Protein AF-A0A7W9NIM4-F1 (afdb_monomer_lite)

Foldseek 3Di:
DDPVVVVVVVVVVVVVVVVVVVVVVVVVVVVVVVVVVVVVVVVVCVVVVNDQDDPVNDDDPVVVVVVVVVCVVVVHDDDPDDDSVVVNDPPVPDDPDPPDDPDPPPPPPDPDPDPPPPDPVVVVVVD

Organism: NCBI:txid103725

Structure (mmCIF, N/CA/C/O backbone):
data_AF-A0A7W9NIM4-F1
#
_entry.id   AF-A0A7W9NIM4-F1
#
loop_
_atom_site.group_PDB
_atom_site.id
_atom_site.type_symbol
_atom_site.label_atom_id
_atom_site.label_alt_id
_atom_site.label_comp_id
_atom_site.label_asym_id
_atom_site.label_entity_id
_atom_site.label_seq_id
_atom_site.pdbx_PDB_ins_code
_atom_site.Cartn_x
_atom_site.Cartn_y
_atom_site.Cartn_z
_atom_site.occupancy
_atom_site.B_iso_or_equiv
_atom_site.auth_seq_id
_atom_site.auth_comp_id
_atom_site.auth_asym_id
_atom_site.auth_atom_id
_atom_site.pdbx_PDB_model_num
ATOM 1 N N . MET A 1 1 ? 21.540 1.272 -43.089 1.00 60.62 1 MET A N 1
ATOM 2 C CA . MET A 1 1 ? 21.826 1.556 -41.669 1.00 60.62 1 MET A CA 1
ATOM 3 C C . MET A 1 1 ? 23.211 1.018 -41.376 1.00 60.62 1 MET A C 1
ATOM 5 O O . MET A 1 1 ? 23.448 -0.148 -41.675 1.00 60.62 1 MET A O 1
ATOM 9 N N . SER A 1 2 ? 24.136 1.857 -40.914 1.00 88.06 2 SER A N 1
ATOM 10 C CA . SER A 1 2 ? 25.477 1.394 -40.549 1.00 88.06 2 SER A CA 1
ATOM 11 C C . SER A 1 2 ? 25.433 0.685 -39.193 1.00 88.06 2 SER A C 1
ATOM 13 O O . SER A 1 2 ? 24.605 1.014 -38.344 1.00 88.06 2 SER A O 1
ATOM 15 N N . ILE A 1 3 ? 26.348 -0.259 -38.958 1.00 86.19 3 ILE A N 1
ATOM 16 C CA . ILE A 1 3 ? 26.535 -0.902 -37.644 1.00 86.19 3 ILE A CA 1
ATOM 17 C C . ILE A 1 3 ? 26.775 0.159 -36.552 1.00 86.19 3 ILE A C 1
ATOM 19 O O . ILE A 1 3 ? 26.308 0.005 -35.426 1.00 86.19 3 ILE A O 1
ATOM 23 N N . GLY A 1 4 ? 27.442 1.268 -36.894 1.00 90.12 4 GLY A N 1
ATOM 24 C CA . GLY A 1 4 ? 27.657 2.389 -35.975 1.00 90.12 4 GLY A CA 1
ATOM 25 C C . GLY A 1 4 ? 26.359 3.074 -35.530 1.00 90.12 4 GLY A C 1
ATOM 26 O O . GLY A 1 4 ? 26.210 3.380 -34.347 1.00 90.12 4 GLY A O 1
ATOM 27 N N . ASP A 1 5 ? 25.397 3.242 -36.442 1.00 88.81 5 ASP A N 1
ATOM 28 C CA . ASP A 1 5 ? 24.104 3.873 -36.144 1.00 88.81 5 ASP A CA 1
ATOM 29 C C . ASP A 1 5 ? 23.269 2.985 -35.216 1.00 88.81 5 ASP A C 1
ATOM 31 O O . ASP A 1 5 ? 22.720 3.459 -34.222 1.00 88.81 5 ASP A O 1
ATOM 35 N N . ALA A 1 6 ? 23.242 1.677 -35.494 1.00 90.00 6 ALA A N 1
ATOM 36 C CA . ALA A 1 6 ? 22.549 0.693 -34.664 1.00 90.00 6 ALA A CA 1
ATOM 37 C C . ALA A 1 6 ? 23.123 0.631 -33.237 1.00 90.00 6 ALA A C 1
ATOM 39 O O . ALA A 1 6 ? 22.369 0.608 -32.266 1.00 90.00 6 ALA A O 1
ATOM 40 N N . MET A 1 7 ? 24.453 0.667 -33.089 1.00 93.88 7 MET A N 1
ATOM 41 C CA . MET A 1 7 ? 25.099 0.667 -31.770 1.00 93.88 7 MET A CA 1
ATOM 42 C C . MET A 1 7 ? 24.854 1.969 -30.996 1.00 93.88 7 MET A C 1
ATOM 44 O O . MET A 1 7 ? 24.719 1.936 -29.773 1.00 93.88 7 MET A O 1
ATOM 48 N N . SER A 1 8 ? 24.779 3.111 -31.687 1.00 94.31 8 SER A N 1
ATOM 49 C CA . SER A 1 8 ? 24.438 4.401 -31.075 1.00 94.31 8 SER A CA 1
ATOM 50 C C . SER A 1 8 ? 22.997 4.415 -30.562 1.00 94.31 8 SER A C 1
ATOM 52 O O . SER A 1 8 ? 22.746 4.765 -29.407 1.00 94.31 8 SER A O 1
ATOM 54 N N . GLN A 1 9 ? 22.058 3.947 -31.389 1.00 93.31 9 GLN A N 1
ATOM 55 C CA . GLN A 1 9 ? 20.655 3.851 -31.010 1.00 93.31 9 GLN A CA 1
ATOM 56 C C . GLN A 1 9 ? 20.453 2.896 -29.830 1.00 93.31 9 GLN A C 1
ATOM 58 O O . GLN A 1 9 ? 19.791 3.260 -28.861 1.00 93.31 9 GLN A O 1
ATOM 63 N N . PHE A 1 10 ? 21.099 1.728 -29.852 1.00 95.19 10 PHE A N 1
ATOM 64 C CA . PHE A 1 10 ? 21.042 0.782 -28.740 1.00 95.19 10 PHE A CA 1
ATOM 65 C C . PHE A 1 10 ? 21.532 1.402 -27.424 1.00 95.19 10 PHE A C 1
ATOM 67 O O . PHE A 1 10 ? 20.867 1.281 -26.398 1.00 95.19 10 PHE A O 1
ATOM 74 N N . ARG A 1 11 ? 22.668 2.114 -27.441 1.00 96.31 11 ARG A N 1
ATOM 75 C CA . ARG A 1 11 ? 23.177 2.808 -26.244 1.00 96.31 11 ARG A CA 1
ATOM 76 C C . ARG A 1 11 ? 22.187 3.851 -25.735 1.00 96.31 11 ARG A C 1
ATOM 78 O O . ARG A 1 11 ? 21.900 3.876 -24.545 1.00 96.31 11 ARG A O 1
ATOM 85 N N . SER A 1 12 ? 21.613 4.644 -26.638 1.00 95.94 12 SER A N 1
ATOM 86 C CA . SER A 1 12 ? 20.601 5.641 -26.281 1.00 95.94 12 SER A CA 1
ATOM 87 C C . SER A 1 12 ? 19.358 5.009 -25.644 1.00 95.94 12 SER A C 1
ATOM 89 O O . SER A 1 12 ? 18.842 5.527 -24.652 1.00 95.94 12 SER A O 1
ATOM 91 N N . GLU A 1 13 ? 18.895 3.872 -26.165 1.00 96.75 13 GLU A N 1
ATOM 92 C CA . GLU A 1 13 ? 17.755 3.136 -25.614 1.00 96.75 13 GLU A CA 1
ATOM 93 C C . GLU A 1 13 ? 18.062 2.551 -24.229 1.00 96.75 13 GLU A C 1
ATOM 95 O O . GLU A 1 13 ? 17.231 2.659 -23.320 1.00 96.75 13 GLU A O 1
ATOM 100 N N . VAL A 1 14 ? 19.263 1.997 -24.034 1.00 98.06 14 VAL A N 1
ATOM 101 C CA . VAL A 1 14 ? 19.725 1.502 -22.729 1.00 98.06 14 VAL A CA 1
ATOM 102 C C . VAL A 1 14 ? 19.808 2.642 -21.715 1.00 98.06 14 VAL A C 1
ATOM 104 O O . VAL A 1 14 ? 19.249 2.521 -20.625 1.00 98.06 14 VAL A O 1
ATOM 107 N N . ASP A 1 15 ? 20.418 3.772 -22.072 1.00 97.62 15 ASP A N 1
ATOM 108 C CA . ASP A 1 15 ? 20.528 4.937 -21.189 1.00 97.62 15 ASP A CA 1
ATOM 109 C C . ASP A 1 15 ? 19.143 5.480 -20.808 1.00 97.62 15 ASP A C 1
ATOM 111 O O . ASP A 1 15 ? 18.868 5.770 -19.638 1.00 97.62 15 ASP A O 1
ATOM 115 N N . ALA A 1 16 ? 18.220 5.547 -21.772 1.00 96.75 16 ALA A N 1
ATOM 116 C CA . ALA A 1 16 ? 16.841 5.955 -21.527 1.00 96.75 16 ALA A CA 1
ATOM 117 C C . ALA A 1 16 ? 16.099 4.975 -20.599 1.00 96.75 16 ALA A C 1
ATOM 119 O O . ALA A 1 16 ? 15.344 5.405 -19.715 1.00 96.75 16 ALA A O 1
ATOM 120 N N . ALA A 1 17 ? 16.314 3.667 -20.767 1.00 97.06 17 ALA A N 1
ATOM 121 C CA . ALA A 1 17 ? 15.742 2.636 -19.909 1.00 97.06 17 ALA A CA 1
ATOM 122 C C . ALA A 1 17 ? 16.290 2.727 -18.477 1.00 97.06 17 ALA A C 1
ATOM 124 O O . ALA A 1 17 ? 15.507 2.728 -17.522 1.00 97.06 17 ALA A O 1
ATOM 125 N N . VAL A 1 18 ? 17.605 2.899 -18.314 1.00 98.00 18 VAL A N 1
ATOM 126 C CA . VAL A 1 18 ? 18.257 3.086 -17.009 1.00 98.00 18 VAL A CA 1
ATOM 127 C C . VAL A 1 18 ? 17.748 4.355 -16.326 1.00 98.00 18 VAL A C 1
ATOM 129 O O . VAL A 1 18 ? 17.370 4.315 -15.154 1.00 98.00 18 VAL A O 1
ATOM 132 N N . ALA A 1 19 ? 17.637 5.472 -17.050 1.00 97.25 19 ALA A N 1
ATOM 133 C CA 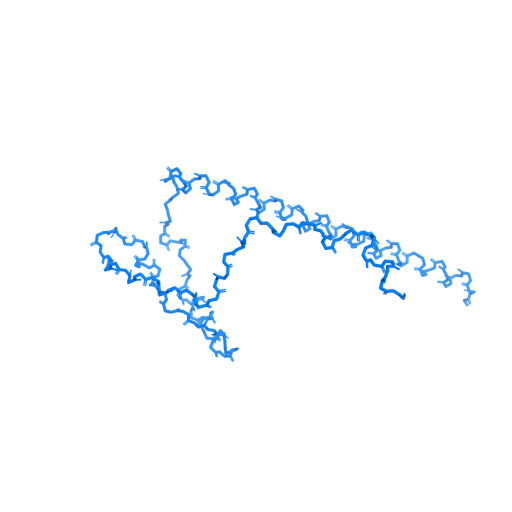. ALA A 1 19 ? 17.103 6.720 -16.509 1.00 97.25 19 ALA A CA 1
ATOM 134 C C . ALA A 1 19 ? 15.635 6.589 -16.065 1.00 97.25 19 ALA A C 1
ATOM 136 O O . ALA A 1 19 ? 15.218 7.184 -15.066 1.00 97.25 19 ALA A O 1
ATOM 137 N N . ARG A 1 20 ? 14.824 5.804 -16.784 1.00 96.06 20 ARG A N 1
ATOM 138 C CA . ARG A 1 20 ? 13.440 5.496 -16.388 1.00 96.06 20 ARG A CA 1
ATOM 139 C C . ARG A 1 20 ? 13.398 4.614 -15.141 1.00 96.06 20 ARG A C 1
ATOM 141 O O . ARG A 1 20 ? 12.659 4.928 -14.212 1.00 96.06 20 ARG A O 1
ATOM 148 N N . GLY A 1 21 ? 14.210 3.558 -15.102 1.00 97.12 21 GLY A N 1
ATOM 149 C CA . GLY A 1 21 ? 14.308 2.654 -13.956 1.00 97.12 21 GLY A CA 1
ATOM 150 C C . GLY A 1 21 ? 14.772 3.375 -12.692 1.00 97.12 21 GLY A C 1
ATOM 151 O O . GLY A 1 21 ? 14.162 3.224 -11.637 1.00 97.12 21 GLY A O 1
ATOM 152 N N . SER A 1 22 ? 15.786 4.233 -12.811 1.00 96.69 22 SER A N 1
ATOM 153 C CA . SER A 1 22 ? 16.298 5.050 -11.705 1.00 96.69 22 SER A CA 1
ATOM 154 C C . SER A 1 22 ? 15.224 5.980 -11.132 1.00 96.69 22 SER A C 1
ATOM 156 O O . SER A 1 22 ? 15.033 6.028 -9.915 1.00 96.69 22 SER A O 1
ATOM 158 N N . ARG A 1 23 ? 14.444 6.649 -11.995 1.00 96.69 23 ARG A N 1
ATOM 159 C CA . ARG A 1 23 ? 13.306 7.477 -11.562 1.00 96.69 23 ARG A CA 1
ATOM 160 C C . ARG A 1 23 ? 12.238 6.660 -10.841 1.00 96.69 23 ARG A C 1
ATOM 162 O O . ARG A 1 23 ? 11.868 7.012 -9.724 1.00 96.69 23 ARG A O 1
ATOM 169 N N . ALA A 1 24 ? 11.806 5.542 -11.424 1.00 97.38 24 ALA A N 1
ATOM 170 C CA . ALA A 1 24 ? 10.811 4.667 -10.806 1.00 97.38 24 ALA A CA 1
ATOM 171 C C . ALA A 1 24 ? 11.280 4.135 -9.438 1.00 97.38 24 ALA A C 1
ATOM 173 O O . ALA A 1 24 ? 10.516 4.126 -8.471 1.00 97.38 24 ALA A O 1
ATOM 174 N N . ALA A 1 25 ? 12.556 3.754 -9.326 1.00 96.31 25 ALA A N 1
ATOM 175 C CA . ALA A 1 25 ? 13.154 3.333 -8.064 1.00 96.31 25 ALA A CA 1
ATOM 176 C C . ALA A 1 25 ? 13.201 4.478 -7.039 1.00 96.31 25 ALA A C 1
ATOM 178 O O . ALA A 1 25 ? 12.899 4.266 -5.863 1.00 96.31 25 ALA A O 1
ATOM 179 N N . GLY A 1 26 ? 13.543 5.694 -7.473 1.00 97.31 26 GLY A N 1
ATOM 180 C CA . GLY A 1 26 ? 13.512 6.897 -6.641 1.00 97.31 26 GLY A CA 1
ATOM 181 C C . GLY A 1 26 ? 12.118 7.173 -6.073 1.00 97.31 26 GLY A C 1
ATOM 182 O O . GLY A 1 26 ? 11.963 7.330 -4.862 1.00 97.31 26 GLY A O 1
ATOM 183 N N . GLU A 1 27 ? 11.087 7.139 -6.917 1.00 97.50 27 GLU A N 1
ATOM 184 C CA . GLU A 1 27 ? 9.694 7.317 -6.498 1.00 97.50 27 GLU A CA 1
ATOM 185 C C . GLU A 1 27 ? 9.219 6.222 -5.539 1.00 97.50 27 GLU A C 1
ATOM 187 O O . GLU A 1 27 ? 8.546 6.513 -4.548 1.00 97.50 27 GLU A O 1
ATOM 192 N N . ALA A 1 28 ? 9.568 4.962 -5.806 1.00 96.25 28 ALA A N 1
ATOM 193 C CA . ALA A 1 28 ? 9.218 3.846 -4.933 1.00 96.25 28 ALA A CA 1
ATOM 194 C C . ALA A 1 28 ? 9.870 3.989 -3.549 1.00 96.25 28 ALA A C 1
ATOM 196 O O . ALA A 1 28 ? 9.216 3.762 -2.525 1.00 96.25 28 ALA A O 1
ATOM 197 N N . ARG A 1 29 ? 11.137 4.427 -3.495 1.00 96.31 29 ARG A N 1
ATOM 198 C CA . ARG A 1 29 ? 11.840 4.730 -2.238 1.00 96.31 29 ARG A CA 1
ATOM 199 C C . ARG A 1 29 ? 11.183 5.886 -1.491 1.00 96.31 29 ARG A C 1
ATOM 201 O O . ARG A 1 29 ? 10.981 5.766 -0.285 1.00 96.31 29 ARG A O 1
ATOM 208 N N . ALA A 1 30 ? 10.817 6.960 -2.190 1.00 96.94 30 ALA A N 1
ATOM 209 C CA . ALA A 1 30 ? 10.138 8.109 -1.594 1.00 96.94 30 ALA A CA 1
ATOM 210 C C . ALA A 1 30 ? 8.780 7.714 -0.994 1.00 96.94 30 ALA A C 1
ATOM 212 O O . ALA A 1 30 ? 8.516 8.000 0.174 1.00 96.94 30 ALA A O 1
ATOM 213 N N . ARG A 1 31 ? 7.963 6.961 -1.744 1.00 96.75 31 ARG A N 1
ATOM 214 C CA . ARG A 1 31 ? 6.688 6.407 -1.258 1.00 96.75 31 ARG A CA 1
ATOM 215 C C . ARG A 1 31 ? 6.888 5.520 -0.030 1.00 96.75 31 ARG A C 1
ATOM 217 O O . ARG A 1 31 ? 6.241 5.725 0.990 1.00 96.75 31 ARG A O 1
ATOM 224 N N . SER A 1 32 ? 7.851 4.601 -0.088 1.00 96.38 32 SER A N 1
ATOM 225 C CA . SER A 1 32 ? 8.174 3.712 1.035 1.00 96.38 32 SER A CA 1
ATOM 226 C C . SER A 1 32 ? 8.640 4.482 2.275 1.00 96.38 32 SER A C 1
ATOM 228 O O . SER A 1 32 ? 8.296 4.130 3.403 1.00 96.38 32 SER A O 1
ATOM 230 N N . ALA A 1 33 ? 9.433 5.542 2.098 1.00 96.88 33 ALA A N 1
ATOM 231 C CA . ALA A 1 33 ? 9.863 6.406 3.191 1.00 96.88 33 ALA A CA 1
ATOM 232 C C . ALA A 1 33 ? 8.677 7.147 3.828 1.00 96.88 33 ALA A C 1
ATOM 234 O O . ALA A 1 33 ? 8.564 7.138 5.054 1.00 96.88 33 ALA A O 1
ATOM 235 N N . ALA A 1 34 ? 7.769 7.697 3.016 1.00 97.12 34 ALA A N 1
ATOM 236 C CA . ALA A 1 34 ? 6.561 8.367 3.491 1.00 97.12 34 ALA A CA 1
ATOM 237 C C . ALA A 1 34 ? 5.663 7.420 4.302 1.00 97.12 34 ALA A C 1
ATOM 239 O O . ALA A 1 34 ? 5.308 7.734 5.438 1.00 97.12 34 ALA A O 1
ATOM 240 N N . THR A 1 35 ? 5.383 6.218 3.786 1.00 96.88 35 THR A N 1
ATOM 241 C CA . THR A 1 35 ? 4.582 5.213 4.502 1.00 96.88 35 THR A CA 1
ATOM 242 C C . THR A 1 35 ? 5.230 4.807 5.826 1.00 96.88 35 THR A C 1
ATOM 244 O O . THR A 1 35 ? 4.538 4.682 6.837 1.00 96.88 35 THR A O 1
ATOM 247 N N . ARG A 1 36 ? 6.562 4.647 5.872 1.00 97.38 36 ARG A N 1
ATOM 248 C CA . ARG A 1 36 ? 7.275 4.358 7.130 1.00 97.38 36 ARG A CA 1
ATOM 249 C C . ARG A 1 36 ? 7.155 5.499 8.139 1.00 97.38 36 ARG A C 1
ATOM 251 O O . ARG A 1 36 ? 6.985 5.218 9.322 1.00 97.38 36 ARG A O 1
ATOM 258 N N . GLY A 1 37 ? 7.226 6.752 7.688 1.00 97.50 37 GLY A N 1
ATOM 259 C CA . GLY A 1 37 ? 6.993 7.929 8.530 1.00 97.50 37 GLY A CA 1
ATOM 260 C C . GLY A 1 37 ? 5.591 7.918 9.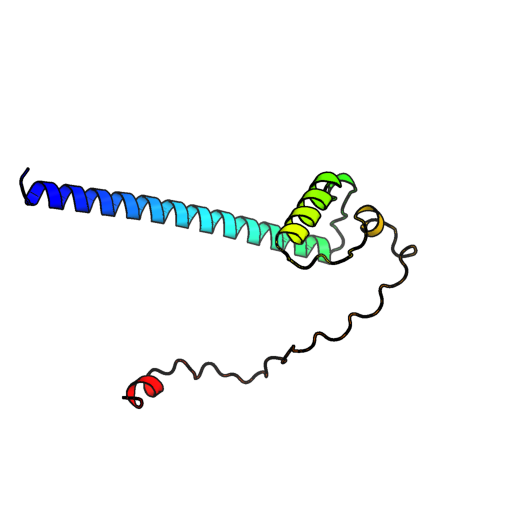139 1.00 97.50 37 GLY A C 1
ATOM 261 O O . GLY A 1 37 ? 5.453 7.853 10.358 1.00 97.50 37 GLY A O 1
ATOM 262 N N . GLN A 1 38 ? 4.566 7.830 8.289 1.00 96.00 38 GLN A N 1
ATOM 263 C CA . GLN A 1 38 ? 3.156 7.766 8.698 1.00 96.00 38 GLN A CA 1
ATOM 264 C C . GLN A 1 38 ? 2.878 6.602 9.657 1.00 96.00 38 GLN A C 1
ATOM 266 O O . GLN A 1 38 ? 2.180 6.757 10.655 1.00 96.00 38 GLN A O 1
ATOM 271 N N . THR A 1 39 ? 3.473 5.434 9.400 1.00 96.69 39 THR A N 1
ATOM 272 C CA . THR A 1 39 ? 3.324 4.260 10.270 1.00 96.69 39 THR A CA 1
ATOM 273 C C . THR A 1 39 ? 3.930 4.510 11.651 1.00 96.69 39 THR A C 1
ATOM 275 O O . THR A 1 39 ? 3.315 4.173 12.659 1.00 96.69 39 THR A O 1
ATOM 278 N N . ARG A 1 40 ? 5.121 5.120 11.735 1.00 97.56 40 ARG A N 1
ATOM 279 C CA . ARG A 1 40 ? 5.755 5.460 13.024 1.00 97.56 40 ARG A CA 1
ATOM 280 C C . ARG A 1 40 ? 4.931 6.470 13.818 1.00 97.56 40 ARG A C 1
ATOM 282 O O . ARG A 1 40 ? 4.799 6.328 15.035 1.00 97.56 40 ARG A O 1
ATOM 289 N N . GLU A 1 41 ? 4.366 7.462 13.139 1.00 96.69 41 GLU A N 1
ATOM 290 C CA . GLU A 1 41 ? 3.469 8.441 13.755 1.00 96.69 41 GLU A CA 1
ATOM 291 C C . GLU A 1 41 ? 2.206 7.767 14.295 1.00 96.69 41 GLU A C 1
ATOM 293 O O . GLU A 1 41 ? 1.869 7.943 15.466 1.00 96.69 41 GLU A O 1
ATOM 298 N N . LEU A 1 42 ? 1.557 6.925 13.486 1.00 94.75 42 LEU A N 1
ATOM 299 C CA . LEU A 1 42 ? 0.372 6.172 13.892 1.00 94.75 42 LEU A CA 1
ATOM 300 C C . LEU A 1 42 ? 0.660 5.272 15.099 1.00 94.75 42 LEU A C 1
ATOM 302 O O . LEU A 1 42 ? -0.087 5.286 16.074 1.00 94.75 42 LEU A O 1
ATOM 306 N N . VAL A 1 43 ? 1.773 4.534 15.083 1.00 96.31 43 VAL A N 1
ATOM 307 C CA . VAL A 1 43 ? 2.186 3.683 16.210 1.00 96.31 43 VAL A CA 1
ATOM 308 C C . VAL A 1 43 ? 2.379 4.510 17.481 1.00 96.31 43 VAL A C 1
ATOM 310 O O . VAL A 1 43 ? 1.955 4.084 18.556 1.00 96.31 43 VAL A O 1
ATOM 313 N N . THR A 1 44 ? 2.979 5.696 17.374 1.00 96.81 44 THR A N 1
ATOM 314 C CA . THR A 1 44 ? 3.138 6.613 18.511 1.00 96.81 44 THR A CA 1
ATOM 315 C C . THR A 1 44 ? 1.779 7.056 19.061 1.00 96.81 44 THR A C 1
ATOM 317 O O . THR A 1 44 ? 1.554 6.949 20.268 1.00 96.81 44 THR A O 1
ATOM 320 N N . LYS A 1 45 ? 0.837 7.459 18.196 1.00 94.81 45 LYS A N 1
ATOM 321 C CA . LYS A 1 45 ? -0.526 7.857 18.599 1.00 94.81 45 LYS A CA 1
ATOM 322 C C . LYS A 1 45 ? -1.303 6.717 19.258 1.00 94.81 45 LYS A C 1
ATOM 324 O O . LYS A 1 45 ? -1.944 6.926 20.287 1.00 94.81 45 LYS A O 1
ATOM 329 N N . VAL A 1 4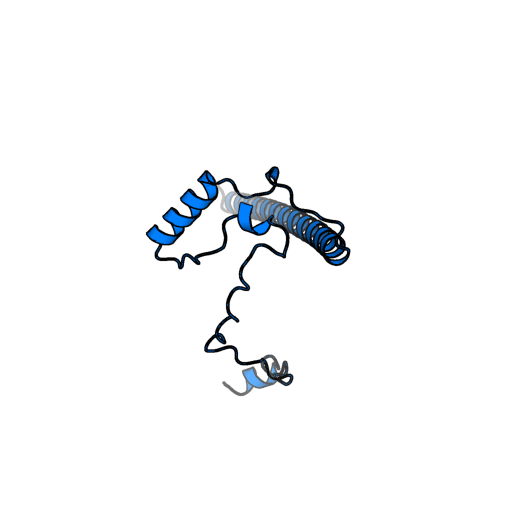6 ? -1.214 5.504 18.710 1.00 94.12 46 VAL A N 1
ATOM 330 C CA . VAL A 1 46 ? -1.868 4.307 19.265 1.00 94.12 46 VAL A CA 1
ATOM 331 C C . VAL A 1 46 ? -1.290 3.960 20.637 1.00 94.12 46 VAL A C 1
ATOM 333 O O . VAL A 1 46 ? -2.046 3.730 21.580 1.00 94.12 46 VAL A O 1
ATOM 336 N N . ARG A 1 47 ? 0.041 3.988 20.796 1.00 93.56 47 ARG A N 1
ATOM 337 C CA . ARG A 1 47 ? 0.698 3.762 22.099 1.00 93.56 47 ARG A CA 1
ATOM 338 C C . ARG A 1 47 ? 0.281 4.797 23.141 1.00 93.56 47 ARG A C 1
ATOM 340 O O . ARG A 1 47 ? 0.051 4.438 24.292 1.00 93.56 47 ARG A O 1
ATOM 347 N N . ALA A 1 48 ? 0.127 6.052 22.729 1.00 95.06 48 ALA A N 1
ATOM 348 C CA . ALA A 1 48 ? -0.373 7.134 23.570 1.00 95.06 48 ALA A CA 1
ATOM 349 C C . ALA A 1 48 ? -1.903 7.105 23.786 1.00 95.06 48 ALA A C 1
ATOM 351 O O . ALA A 1 48 ? -2.427 7.976 24.475 1.00 95.06 48 ALA A O 1
ATOM 352 N N . ARG A 1 49 ? -2.629 6.128 23.212 1.00 90.62 49 ARG A N 1
ATOM 353 C CA . ARG A 1 49 ? -4.105 6.028 23.224 1.00 90.62 49 ARG A CA 1
ATOM 354 C C . ARG A 1 49 ? -4.819 7.280 22.690 1.00 90.62 49 ARG A C 1
ATOM 356 O O . ARG A 1 49 ? -5.935 7.591 23.107 1.00 90.62 49 ARG A O 1
ATOM 363 N N . GLN A 1 50 ? -4.165 8.000 21.782 1.00 92.19 50 GLN A N 1
ATOM 364 C CA . GLN A 1 50 ? -4.684 9.221 21.162 1.00 92.19 50 GLN A CA 1
ATOM 365 C C . GLN A 1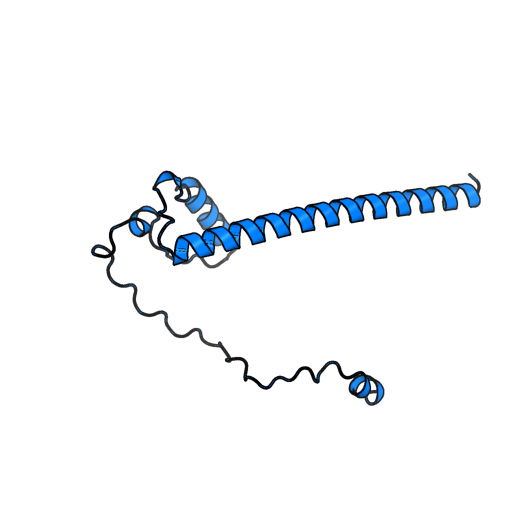 50 ? -5.506 8.924 19.907 1.00 92.19 50 GLN A C 1
ATOM 367 O O . GLN A 1 50 ? -6.426 9.671 19.592 1.00 92.19 50 GLN A O 1
ATOM 372 N N . GLU A 1 51 ? -5.205 7.824 19.219 1.00 90.94 51 GLU A N 1
ATOM 373 C CA . GLU A 1 51 ? -5.971 7.384 18.056 1.00 90.94 51 GLU A CA 1
ATOM 374 C C . GLU A 1 51 ? -7.203 6.587 18.504 1.00 90.94 51 GLU A C 1
ATOM 376 O O . GLU A 1 51 ? -7.084 5.634 19.281 1.00 90.94 51 GLU A O 1
ATOM 381 N N . ARG A 1 52 ? -8.389 6.972 18.019 1.00 89.06 52 ARG A N 1
ATOM 382 C CA . ARG A 1 52 ? -9.659 6.280 18.287 1.00 89.06 52 ARG A CA 1
ATOM 383 C C . ARG A 1 52 ? -10.368 5.994 16.964 1.00 89.06 52 ARG A C 1
ATOM 385 O O . ARG A 1 52 ? -10.966 6.926 16.420 1.00 89.06 52 ARG A O 1
ATOM 392 N N . PRO A 1 53 ? -10.326 4.741 16.479 1.00 90.44 53 PRO A N 1
ATOM 393 C CA . PRO A 1 53 ? -11.015 4.350 15.257 1.00 90.44 53 PRO A CA 1
ATOM 394 C C . PRO A 1 53 ? -12.500 4.705 15.322 1.00 90.44 53 PRO A C 1
ATOM 396 O O . PRO A 1 53 ? -13.155 4.485 16.344 1.00 90.44 53 PRO A O 1
ATOM 399 N N . GLN A 1 54 ? -13.020 5.256 14.235 1.00 91.19 54 GLN A N 1
ATOM 400 C CA . GLN A 1 54 ? -14.426 5.596 14.067 1.00 91.19 54 GLN A CA 1
ATOM 401 C C . GLN A 1 54 ? -15.134 4.560 13.185 1.00 91.19 54 GLN A C 1
ATOM 403 O O . GLN A 1 54 ? -14.487 3.856 12.408 1.00 91.19 54 GLN A O 1
ATOM 408 N N . PRO A 1 55 ? -16.476 4.479 13.228 1.00 89.62 55 PRO A N 1
ATOM 409 C CA . PRO A 1 55 ? -17.237 3.607 12.332 1.00 89.62 55 PRO A CA 1
ATOM 410 C C . PRO A 1 55 ? -16.945 3.835 10.841 1.00 89.62 55 PRO A C 1
ATOM 412 O O . PRO A 1 55 ? -17.017 2.893 10.058 1.00 89.62 55 PRO A O 1
ATOM 415 N N . SER A 1 56 ? -16.584 5.063 10.452 1.00 91.12 56 SER A N 1
ATOM 416 C CA . SER A 1 56 ? -16.181 5.411 9.083 1.00 91.12 56 SER A CA 1
ATOM 417 C C . SER A 1 56 ? -14.859 4.780 8.648 1.00 91.12 56 SER A C 1
ATOM 419 O O . SER A 1 56 ? -14.643 4.605 7.453 1.00 91.12 56 SER A O 1
ATOM 421 N N . ASP A 1 57 ? -13.990 4.439 9.600 1.00 90.50 57 ASP A N 1
ATOM 422 C CA . ASP A 1 57 ? -12.663 3.872 9.336 1.00 90.50 57 ASP A CA 1
ATOM 423 C C . ASP A 1 57 ? -12.730 2.353 9.130 1.00 90.50 57 ASP A C 1
ATOM 425 O O . ASP A 1 57 ? -11.754 1.718 8.720 1.00 90.50 57 ASP A O 1
ATOM 429 N N . LEU A 1 58 ? -13.885 1.747 9.422 1.00 91.62 58 LEU A N 1
ATOM 430 C CA . LEU A 1 58 ? -14.098 0.325 9.229 1.00 91.62 58 LEU A CA 1
ATOM 431 C C . LEU A 1 58 ? -14.088 -0.027 7.744 1.00 91.62 58 LEU A C 1
ATOM 433 O O . LEU A 1 58 ? -14.684 0.639 6.898 1.00 91.62 58 LEU A O 1
ATOM 437 N N . THR A 1 59 ? -13.464 -1.161 7.433 1.00 91.06 59 THR A N 1
ATOM 438 C CA . THR A 1 59 ? -13.555 -1.750 6.099 1.00 91.06 59 THR A CA 1
ATOM 439 C C . THR A 1 59 ? -15.018 -1.999 5.745 1.00 91.06 59 THR A C 1
ATOM 441 O O . THR A 1 59 ? -15.748 -2.645 6.502 1.00 91.06 59 THR A O 1
ATOM 444 N N . SER A 1 60 ? -15.442 -1.516 4.575 1.00 91.31 60 SER A N 1
ATOM 445 C CA . SER A 1 60 ? -16.837 -1.637 4.160 1.00 91.31 60 SER A CA 1
ATOM 446 C C . SER A 1 60 ? -17.280 -3.110 4.083 1.00 91.31 60 SER A C 1
ATOM 448 O O . SER A 1 60 ? -16.492 -3.982 3.691 1.00 91.31 60 SER A O 1
ATOM 450 N N . PRO A 1 61 ? -18.554 -3.422 4.391 1.00 89.56 61 PRO A N 1
ATOM 451 C CA . PRO A 1 61 ? -19.056 -4.795 4.326 1.00 89.56 61 PRO A CA 1
ATOM 452 C C . PRO A 1 61 ? -18.916 -5.420 2.932 1.00 89.56 61 PRO A C 1
ATOM 454 O O . PRO A 1 61 ? -18.643 -6.611 2.806 1.00 89.56 61 PRO A O 1
ATOM 457 N N . GLY A 1 62 ? -19.077 -4.613 1.876 1.00 92.75 62 GLY A N 1
ATOM 458 C CA . GLY A 1 62 ? -18.896 -5.055 0.493 1.00 92.75 62 GLY A CA 1
ATOM 459 C C . GLY A 1 62 ? -17.460 -5.488 0.204 1.00 92.75 62 GLY A C 1
ATOM 460 O O . GLY A 1 62 ? -17.251 -6.573 -0.334 1.00 92.75 62 GLY A O 1
ATOM 461 N N . LEU A 1 63 ? -16.475 -4.693 0.634 1.00 93.69 63 LEU A N 1
ATOM 462 C CA . LEU A 1 63 ? -15.062 -5.012 0.440 1.00 93.69 63 LEU A CA 1
ATOM 463 C C . LEU A 1 63 ? -14.641 -6.248 1.247 1.00 93.69 63 LEU A C 1
ATOM 465 O O . LEU A 1 63 ? -13.912 -7.092 0.733 1.00 93.69 63 LEU A O 1
ATOM 469 N N . ARG A 1 64 ? -15.155 -6.415 2.474 1.00 91.25 64 ARG A N 1
ATOM 470 C CA . ARG A 1 64 ? -14.913 -7.630 3.273 1.00 91.25 64 ARG A CA 1
ATOM 471 C C . ARG A 1 64 ? -15.463 -8.890 2.602 1.00 91.25 64 ARG A C 1
ATOM 473 O O . ARG A 1 64 ? -14.772 -9.909 2.569 1.00 91.25 64 ARG A O 1
ATOM 480 N N . ARG A 1 65 ? -16.670 -8.827 2.025 1.00 91.38 65 ARG A N 1
ATOM 481 C CA . ARG A 1 65 ? -17.251 -9.946 1.258 1.00 91.38 65 ARG A CA 1
ATOM 482 C C . ARG A 1 65 ? -16.448 -10.259 -0.003 1.00 91.38 65 ARG A C 1
ATOM 484 O O . ARG A 1 65 ? -16.178 -11.427 -0.271 1.00 91.38 65 ARG A O 1
ATOM 491 N N . ALA A 1 66 ? -16.027 -9.233 -0.741 1.00 95.44 66 ALA A N 1
ATOM 492 C CA . ALA A 1 66 ? -15.189 -9.399 -1.928 1.00 95.44 66 ALA A CA 1
ATOM 493 C C . ALA A 1 66 ? -13.836 -10.048 -1.582 1.00 95.44 66 ALA A C 1
ATOM 495 O O . ALA A 1 66 ? -13.419 -11.000 -2.228 1.00 95.44 66 ALA A O 1
ATOM 496 N N . ALA A 1 67 ? -13.185 -9.604 -0.504 1.00 93.12 67 ALA A N 1
ATOM 497 C CA . ALA A 1 67 ? -11.940 -10.213 -0.041 1.00 93.12 67 ALA A CA 1
ATOM 498 C C . ALA A 1 67 ? -12.134 -11.671 0.413 1.00 93.12 67 ALA A C 1
ATOM 500 O O . ALA A 1 67 ? -11.281 -12.518 0.164 1.00 93.12 67 ALA A O 1
ATOM 501 N N . THR A 1 68 ? -13.258 -11.971 1.068 1.00 93.06 68 THR A N 1
ATOM 502 C CA . THR A 1 68 ? -13.575 -13.326 1.546 1.00 93.06 68 THR A CA 1
ATOM 503 C C . THR A 1 68 ? -13.836 -14.296 0.396 1.00 93.06 68 THR A C 1
ATOM 505 O O . THR A 1 68 ? -13.309 -15.407 0.414 1.00 93.06 68 THR A O 1
ATOM 508 N N . SER A 1 69 ? -14.619 -13.878 -0.603 1.00 94.56 69 SER A N 1
ATOM 509 C CA . SER A 1 69 ? -14.879 -14.678 -1.811 1.00 94.56 69 SER A CA 1
ATOM 510 C C . SER A 1 69 ? -13.587 -14.944 -2.569 1.00 94.56 69 SER A C 1
ATOM 512 O O . SER A 1 69 ? -13.231 -16.103 -2.722 1.00 94.56 69 SER A O 1
ATOM 514 N N . PHE A 1 70 ? -12.808 -13.900 -2.870 1.00 96.44 70 PHE A N 1
ATOM 515 C CA . PHE A 1 70 ? -11.508 -14.050 -3.525 1.00 96.44 70 PHE A CA 1
ATOM 516 C C . PHE A 1 70 ? -10.599 -15.064 -2.816 1.00 96.44 70 PHE A C 1
ATOM 518 O O . PHE A 1 70 ? -10.043 -15.956 -3.444 1.00 96.44 70 PHE A O 1
ATOM 525 N N . ARG A 1 71 ? -10.464 -14.969 -1.487 1.00 95.81 71 ARG A N 1
ATOM 526 C CA . ARG A 1 71 ? -9.643 -15.926 -0.731 1.00 95.81 71 ARG A CA 1
ATOM 527 C C . ARG A 1 71 ? -10.194 -17.345 -0.809 1.00 95.81 71 ARG A C 1
ATOM 529 O O . ARG A 1 71 ? -9.408 -18.274 -0.922 1.00 95.81 71 ARG A O 1
ATOM 536 N N . SER A 1 72 ? -11.512 -17.503 -0.754 1.00 94.69 72 SER A N 1
ATOM 537 C CA . SER A 1 72 ? -12.151 -18.818 -0.857 1.00 94.69 72 SER A CA 1
ATOM 538 C C . SER A 1 72 ? -11.923 -19.440 -2.237 1.00 94.69 72 SER A C 1
ATOM 540 O O . SER A 1 72 ? -11.572 -20.614 -2.315 1.00 94.69 72 SER A O 1
ATOM 542 N N . ASP A 1 73 ? -12.053 -18.641 -3.298 1.00 97.19 73 ASP A N 1
ATOM 543 C CA . ASP A 1 73 ? -11.877 -19.067 -4.690 1.00 97.19 73 ASP A CA 1
ATOM 544 C C . ASP A 1 73 ? -10.420 -19.469 -4.982 1.00 97.19 73 ASP A C 1
ATOM 546 O O . ASP A 1 73 ? -10.171 -20.465 -5.656 1.00 97.19 73 ASP A O 1
ATOM 550 N N . GLU A 1 74 ? -9.453 -18.757 -4.397 1.00 97.50 74 GLU A N 1
ATOM 551 C CA . GLU A 1 74 ? -8.015 -19.046 -4.519 1.00 97.50 74 GLU A CA 1
ATOM 552 C C . GLU A 1 74 ? -7.512 -20.109 -3.519 1.00 97.50 74 GLU A C 1
ATOM 554 O O . GLU A 1 74 ? -6.308 -20.342 -3.395 1.00 97.50 74 GLU A O 1
ATOM 559 N N . GLY A 1 75 ? -8.406 -20.735 -2.742 1.00 95.50 75 GLY A N 1
ATOM 560 C CA . GLY A 1 75 ? -8.031 -21.722 -1.722 1.00 95.50 75 GLY A CA 1
ATOM 561 C C . GLY A 1 75 ? -7.169 -21.154 -0.583 1.00 95.50 75 GLY A C 1
ATOM 562 O O . GLY A 1 75 ? -6.474 -21.898 0.113 1.00 95.50 75 GLY A O 1
ATOM 563 N N . LEU A 1 76 ? -7.192 -19.835 -0.380 1.00 95.12 76 LEU A N 1
ATOM 564 C CA . LEU A 1 76 ? -6.489 -19.145 0.694 1.00 95.12 76 LEU A CA 1
ATOM 565 C C . LEU A 1 76 ? -7.299 -19.223 2.001 1.00 95.12 76 LEU A C 1
ATOM 567 O O . LEU A 1 76 ? -8.513 -19.009 1.994 1.00 95.12 76 LEU A O 1
ATOM 571 N N . PRO A 1 77 ? -6.652 -19.436 3.163 1.00 91.62 77 PRO A N 1
ATOM 572 C CA . PRO A 1 77 ? -7.354 -19.513 4.443 1.00 91.62 77 PRO A CA 1
ATOM 573 C C . PRO A 1 77 ? -8.177 -18.254 4.738 1.00 91.62 77 PRO A C 1
ATOM 575 O O . PRO A 1 77 ? -7.666 -17.141 4.614 1.00 91.62 77 PRO A O 1
ATOM 578 N N . VAL A 1 78 ? -9.425 -18.401 5.180 1.00 90.12 78 VAL A N 1
ATOM 579 C CA . VAL A 1 78 ? -10.242 -17.281 5.671 1.00 90.12 78 VAL A CA 1
ATOM 580 C C . VAL A 1 78 ? -10.453 -17.451 7.169 1.00 90.12 78 VAL A C 1
ATOM 582 O O . VAL A 1 78 ? -11.216 -18.312 7.605 1.00 90.12 78 VAL A O 1
ATOM 585 N N . ASP A 1 79 ? -9.782 -16.615 7.958 1.00 86.06 79 ASP A N 1
ATOM 586 C CA . ASP A 1 79 ? -9.981 -16.586 9.404 1.00 86.06 79 ASP A CA 1
ATOM 587 C C . ASP A 1 79 ? -11.355 -15.994 9.742 1.00 86.06 79 ASP A C 1
ATOM 589 O O . ASP A 1 79 ? -11.772 -14.973 9.188 1.00 86.06 79 ASP A O 1
ATOM 593 N N . ARG A 1 80 ? -12.054 -16.611 10.700 1.00 83.94 80 ARG A N 1
ATOM 594 C CA . ARG A 1 80 ? -13.275 -16.040 11.281 1.00 83.94 80 ARG A CA 1
ATOM 595 C C . ARG A 1 80 ? -12.891 -14.976 12.302 1.00 83.94 80 ARG A C 1
ATOM 597 O O . ARG A 1 80 ? -12.696 -15.274 13.478 1.00 83.94 80 ARG A O 1
ATOM 604 N N . LEU A 1 81 ? -12.733 -13.749 11.821 1.00 84.25 81 LEU A N 1
ATOM 605 C CA . LEU A 1 81 ? -12.461 -12.578 12.650 1.00 84.25 81 LEU A CA 1
ATOM 606 C C . LEU A 1 81 ? -13.769 -11.915 13.115 1.00 84.25 81 LEU A C 1
ATOM 608 O O . LEU A 1 81 ? -14.777 -12.045 12.416 1.00 84.25 81 LEU A O 1
ATOM 612 N N . PRO A 1 82 ? -13.751 -11.189 14.251 1.00 85.81 82 PRO A N 1
ATOM 613 C CA . PRO A 1 82 ? -14.885 -10.386 14.698 1.00 85.81 82 PRO A CA 1
ATOM 614 C C . PRO A 1 82 ? -15.357 -9.404 13.625 1.00 85.81 82 PRO A C 1
ATOM 616 O O . PRO A 1 82 ? -14.568 -8.924 12.799 1.00 85.81 82 PRO A O 1
ATOM 619 N N . GLU A 1 83 ? -16.640 -9.063 13.666 1.00 86.25 83 GLU A N 1
ATOM 620 C CA . GLU A 1 83 ? -17.181 -8.026 12.795 1.00 86.25 83 GLU A CA 1
ATOM 621 C C . GLU A 1 83 ? -16.606 -6.650 13.164 1.00 86.25 83 GLU A C 1
ATOM 623 O O . GLU A 1 83 ? -16.306 -6.362 14.322 1.00 86.25 83 GLU A O 1
ATOM 628 N N . GLY A 1 84 ? -16.470 -5.750 12.183 1.00 84.62 84 GLY A N 1
ATOM 629 C CA . GLY A 1 84 ? -15.882 -4.423 12.422 1.00 84.62 84 GLY A CA 1
ATOM 630 C C . GLY A 1 84 ? -16.603 -3.624 13.517 1.00 84.62 84 GLY A C 1
ATOM 631 O O . GLY A 1 84 ? -15.965 -2.914 14.289 1.00 84.62 84 GLY A O 1
ATOM 632 N N . THR A 1 85 ? -17.922 -3.787 13.639 1.00 86.69 85 THR A N 1
ATOM 633 C CA . THR A 1 85 ? -18.732 -3.167 14.700 1.00 86.69 85 THR A CA 1
ATOM 634 C C . THR A 1 85 ? -18.439 -3.738 16.085 1.00 86.69 85 THR A C 1
ATOM 636 O O . THR A 1 85 ? -18.511 -3.007 17.067 1.00 86.69 85 THR A O 1
ATOM 639 N N . GLU A 1 86 ? -18.076 -5.019 16.175 1.00 87.19 86 GLU A N 1
ATOM 640 C CA . GLU A 1 86 ? -17.689 -5.669 17.433 1.00 87.19 86 GLU A CA 1
ATOM 641 C C . GLU A 1 86 ? -16.323 -5.164 17.912 1.00 87.19 86 GLU A C 1
ATOM 643 O O . GLU A 1 86 ? -16.102 -5.035 19.113 1.00 87.19 86 GLU A O 1
ATOM 648 N N . LEU A 1 87 ? -15.427 -4.798 16.987 1.00 85.81 87 LEU A N 1
ATOM 649 C CA . LEU A 1 87 ? -14.119 -4.217 17.318 1.00 85.81 87 LEU A CA 1
ATOM 650 C C . LEU A 1 87 ? -14.220 -2.819 17.942 1.00 85.81 87 LEU A C 1
ATOM 652 O O . LEU A 1 87 ? -13.328 -2.417 18.686 1.00 85.81 87 LEU A O 1
ATOM 656 N N . LEU A 1 88 ? -15.286 -2.076 17.636 1.00 87.94 88 LEU A N 1
ATOM 657 C CA . LEU A 1 88 ? -15.549 -0.757 18.217 1.00 87.94 88 LEU A CA 1
ATOM 658 C C . LEU A 1 88 ? -16.353 -0.831 19.519 1.00 87.94 88 LEU A C 1
ATOM 660 O O . LEU A 1 88 ? -16.542 0.192 20.182 1.00 87.94 88 LEU A O 1
ATOM 664 N N . ALA A 1 89 ? -16.849 -2.015 19.885 1.00 83.12 89 ALA A N 1
ATOM 665 C CA . ALA A 1 89 ? -17.656 -2.171 21.077 1.00 83.12 89 ALA A CA 1
ATOM 666 C C . ALA A 1 89 ? -16.806 -1.919 22.341 1.00 83.12 89 ALA A C 1
ATOM 668 O O . ALA A 1 89 ? -15.631 -2.299 22.395 1.00 83.12 89 ALA A O 1
ATOM 669 N N . PRO A 1 90 ? -17.366 -1.286 23.390 1.00 75.69 90 PRO A N 1
ATOM 670 C CA . PRO A 1 90 ? -16.663 -1.113 24.655 1.00 75.69 90 PRO A CA 1
ATOM 671 C C . PRO A 1 90 ? -16.184 -2.464 25.205 1.00 75.69 90 PRO A C 1
ATOM 673 O O . PRO A 1 90 ? -16.916 -3.456 25.152 1.00 75.69 90 PRO A O 1
ATOM 676 N N . ILE A 1 91 ? -14.981 -2.479 25.792 1.00 65.56 91 ILE A N 1
ATOM 677 C CA . ILE A 1 91 ? -14.210 -3.665 26.237 1.00 65.56 91 ILE A CA 1
ATOM 678 C C . ILE A 1 91 ? -14.957 -4.573 27.255 1.00 65.56 91 ILE A C 1
ATOM 680 O O . ILE A 1 91 ? -14.483 -5.650 27.590 1.00 65.56 91 ILE A O 1
ATOM 684 N N . GLY A 1 92 ? -16.157 -4.208 27.713 1.00 56.56 92 GLY A N 1
ATOM 685 C CA . GLY A 1 92 ? -17.011 -5.049 28.565 1.00 56.56 92 GLY A CA 1
ATOM 686 C C . GLY A 1 92 ? -18.019 -5.948 27.832 1.00 56.56 92 GLY A C 1
ATOM 687 O O . GLY A 1 92 ? -18.761 -6.661 28.499 1.00 56.56 92 GLY A O 1
ATOM 688 N N . SER A 1 93 ? -18.096 -5.899 26.497 1.00 53.31 93 SER A N 1
ATOM 689 C CA . SER A 1 93 ? -19.143 -6.588 25.713 1.00 53.31 93 SER A CA 1
ATOM 690 C C . SER A 1 93 ? -18.659 -7.781 24.885 1.00 53.31 93 SER A C 1
ATOM 692 O O . SER A 1 93 ? -19.479 -8.537 24.368 1.00 53.31 93 SER A O 1
ATOM 694 N N . THR A 1 94 ? -17.346 -7.990 24.776 1.00 52.53 94 THR A N 1
ATOM 695 C CA . THR A 1 94 ? -16.771 -9.111 24.031 1.00 52.53 94 THR A CA 1
ATOM 696 C C . THR A 1 94 ? -16.345 -10.209 25.000 1.00 52.53 94 THR A C 1
ATOM 698 O O . THR A 1 94 ? -15.587 -9.991 25.944 1.00 52.53 94 THR A O 1
ATOM 701 N N . THR A 1 95 ? -16.868 -11.417 24.796 1.00 51.59 95 THR A N 1
ATOM 702 C C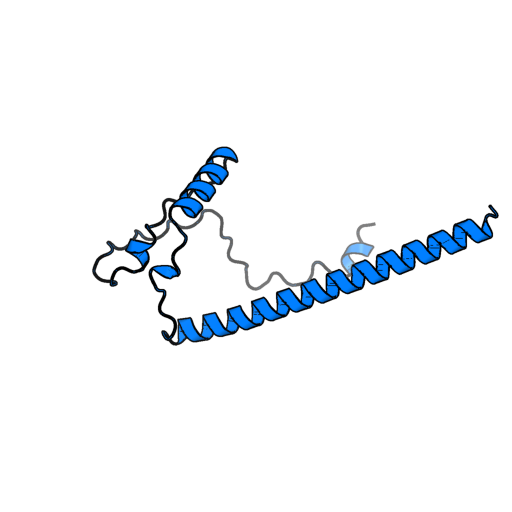A . THR A 1 95 ? -16.385 -12.618 25.486 1.00 51.59 95 THR A CA 1
ATOM 703 C C . THR A 1 95 ? -14.892 -12.758 25.166 1.00 51.59 95 THR A C 1
ATOM 705 O O . THR A 1 95 ? -14.529 -12.632 23.993 1.00 51.59 95 THR A O 1
ATOM 708 N N . PRO A 1 96 ? -13.999 -12.972 26.151 1.00 51.34 96 PRO A N 1
ATOM 709 C CA . PRO A 1 96 ? -12.574 -13.079 25.871 1.00 51.34 96 PRO A CA 1
ATOM 710 C C . PRO A 1 96 ? -12.347 -14.227 24.885 1.00 51.34 96 PRO A C 1
ATOM 712 O O . PRO A 1 96 ? -12.648 -15.383 25.183 1.00 51.34 96 PRO A O 1
ATOM 715 N N . SER A 1 97 ? -11.846 -13.893 23.692 1.00 56.28 97 SER A N 1
ATOM 716 C CA . SER A 1 97 ? -11.416 -14.885 22.710 1.00 56.28 97 SER A CA 1
ATOM 717 C C . SER A 1 97 ? -10.427 -15.827 23.390 1.00 56.28 97 SER A C 1
ATOM 719 O O . SER A 1 97 ? -9.470 -15.373 24.022 1.00 56.28 97 SER A O 1
ATOM 721 N N . ALA A 1 98 ? -10.676 -17.131 23.272 1.00 59.22 98 ALA A N 1
ATOM 722 C CA . ALA A 1 98 ? -9.833 -18.169 23.845 1.00 59.22 98 ALA A CA 1
ATOM 723 C C . ALA A 1 98 ? -8.350 -17.936 23.486 1.00 59.22 98 ALA A C 1
ATOM 725 O O . ALA A 1 98 ? -8.055 -17.446 22.387 1.00 59.22 98 ALA A O 1
ATOM 726 N N . PRO A 1 99 ? -7.408 -18.268 24.390 1.00 55.88 99 PRO A N 1
ATOM 727 C CA . PRO A 1 99 ? -5.987 -18.120 24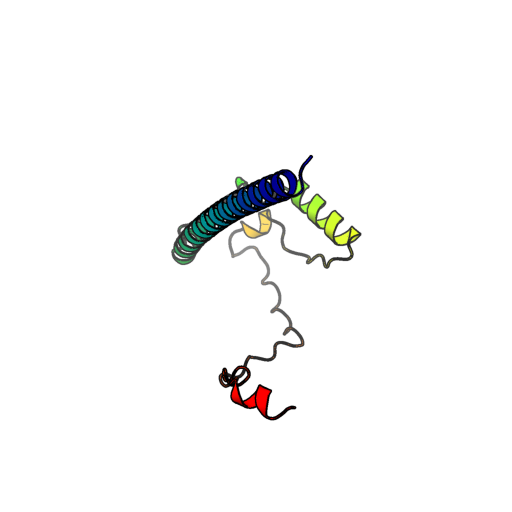.117 1.00 55.88 99 PRO A CA 1
ATOM 728 C C . PRO A 1 99 ? -5.623 -18.868 22.833 1.00 55.88 99 PRO A C 1
ATOM 730 O O . PRO A 1 99 ? -5.988 -20.028 22.641 1.00 55.88 99 PRO A O 1
ATOM 733 N N . LYS A 1 100 ? -4.907 -18.171 21.945 1.00 60.44 100 LYS A N 1
ATOM 734 C CA . LYS A 1 100 ? -4.395 -18.709 20.684 1.00 60.44 100 LYS A CA 1
ATOM 735 C C . LYS A 1 100 ? -3.660 -20.033 20.963 1.00 60.44 100 LYS A C 1
ATOM 737 O O . LYS A 1 100 ? -2.722 -20.011 21.764 1.00 60.44 100 LYS A O 1
ATOM 742 N N . PRO A 1 101 ? -4.035 -21.164 20.334 1.00 56.62 101 PRO A N 1
ATOM 743 C CA . PRO A 1 101 ? -3.249 -22.384 20.454 1.00 56.62 101 PRO A CA 1
ATOM 744 C C . PRO A 1 101 ? -1.821 -22.105 19.956 1.00 56.62 101 PRO A C 1
ATOM 746 O O . PRO A 1 101 ? -1.650 -21.339 18.998 1.00 56.62 101 PRO A O 1
ATOM 749 N N . PRO A 1 102 ? -0.783 -22.659 20.609 1.00 52.78 102 PRO A N 1
ATOM 750 C CA . PRO A 1 102 ? 0.593 -22.433 20.195 1.00 52.78 102 PRO A CA 1
ATOM 751 C C . PRO A 1 102 ? 0.741 -22.851 18.733 1.00 52.78 102 PRO A C 1
ATOM 753 O O . PRO A 1 102 ? 0.355 -23.955 18.353 1.00 52.78 102 PRO A O 1
ATOM 756 N N . ALA A 1 103 ? 1.272 -21.951 17.905 1.00 59.34 103 ALA A N 1
ATOM 757 C CA . ALA A 1 103 ? 1.568 -22.268 16.518 1.00 59.34 103 ALA A CA 1
ATOM 758 C C . ALA A 1 103 ? 2.533 -23.470 16.488 1.00 59.34 103 ALA A C 1
ATOM 760 O O . ALA A 1 103 ? 3.612 -23.380 17.089 1.00 59.34 103 ALA A O 1
ATOM 761 N N . PRO A 1 104 ? 2.189 -24.587 15.823 1.00 50.69 104 PRO A N 1
ATOM 762 C CA . PRO A 1 104 ? 3.133 -25.673 15.647 1.00 50.69 104 PRO A CA 1
ATOM 763 C C . PRO A 1 104 ? 4.246 -25.164 14.726 1.00 50.69 104 PRO A C 1
ATOM 765 O O . PRO A 1 104 ? 4.013 -24.887 13.554 1.00 50.69 104 PRO A O 1
ATOM 768 N N . GLY A 1 105 ? 5.449 -24.982 15.275 1.00 57.31 105 GLY A N 1
ATOM 769 C CA . GLY A 1 105 ? 6.650 -24.718 14.476 1.00 57.31 105 GLY A CA 1
ATOM 770 C C . GLY A 1 105 ? 7.368 -23.386 14.687 1.00 57.31 105 GLY A C 1
ATOM 771 O O . GLY A 1 105 ? 8.327 -23.128 13.965 1.00 57.31 105 GLY A O 1
ATOM 772 N N . VAL A 1 106 ? 7.013 -22.557 15.679 1.00 49.66 106 VAL A N 1
ATOM 773 C CA . VAL A 1 106 ? 7.877 -21.411 16.031 1.00 49.66 106 VAL A CA 1
ATOM 774 C C . VAL A 1 106 ? 9.112 -21.930 16.771 1.00 49.66 106 VAL A C 1
ATOM 776 O O . VAL A 1 106 ? 9.167 -21.957 18.001 1.00 49.66 106 VAL A O 1
ATOM 779 N N . ARG A 1 107 ? 10.130 -22.350 16.012 1.00 53.41 107 ARG A N 1
ATOM 780 C CA . ARG A 1 107 ? 11.504 -22.369 16.512 1.00 53.41 107 ARG A CA 1
ATOM 781 C C . ARG A 1 107 ? 11.827 -20.932 16.910 1.00 53.41 107 ARG A C 1
ATOM 783 O O . ARG A 1 107 ? 11.895 -20.053 16.056 1.00 53.41 107 ARG A O 1
ATOM 790 N N . ARG A 1 108 ? 11.974 -20.679 18.212 1.00 52.78 108 ARG A N 1
ATOM 791 C CA . ARG A 1 108 ? 12.621 -19.448 18.675 1.00 52.78 108 ARG A CA 1
ATOM 792 C C . ARG A 1 108 ? 14.001 -19.401 18.009 1.00 52.78 108 ARG A C 1
ATOM 794 O O . ARG A 1 108 ? 14.721 -20.393 18.150 1.00 52.78 108 ARG A O 1
ATOM 801 N N . PRO A 1 109 ? 14.377 -18.315 17.314 1.00 52.94 109 PRO A N 1
ATOM 802 C CA . PRO A 1 109 ? 15.768 -18.117 16.943 1.00 52.94 109 PRO A CA 1
ATOM 803 C C . PRO A 1 109 ? 16.587 -18.190 18.231 1.00 52.94 109 PRO A C 1
ATOM 805 O O . PRO A 1 109 ? 16.285 -17.488 19.204 1.00 52.94 109 PRO A O 1
ATOM 808 N N . ARG A 1 110 ? 17.549 -19.114 18.288 1.00 48.88 110 ARG A N 1
ATOM 809 C CA . ARG A 1 110 ? 18.547 -19.093 19.356 1.00 48.88 110 ARG A CA 1
ATOM 810 C C . ARG A 1 110 ? 19.353 -17.803 19.175 1.00 48.88 110 ARG A C 1
ATOM 812 O O . ARG A 1 110 ? 19.632 -17.445 18.035 1.00 48.88 110 ARG A O 1
ATOM 819 N N . PRO A 1 111 ? 19.725 -17.093 20.247 1.00 49.84 111 PRO A N 1
ATOM 820 C CA . PRO A 1 111 ? 20.543 -15.886 20.145 1.00 49.84 111 PRO A CA 1
ATOM 821 C C . PRO A 1 111 ? 22.023 -16.199 19.815 1.00 49.84 111 PRO A C 1
ATOM 823 O O . PRO A 1 111 ? 22.910 -15.608 20.415 1.00 49.84 111 PRO A O 1
ATOM 826 N N . SER A 1 112 ? 22.295 -17.150 18.911 1.00 50.09 112 SER A N 1
ATOM 827 C CA . SER A 1 112 ? 23.653 -17.604 18.564 1.00 50.09 112 SER A CA 1
ATOM 828 C C . SER A 1 112 ? 23.794 -18.220 17.157 1.00 50.09 112 SER A C 1
ATOM 830 O O . SER A 1 112 ? 24.650 -19.073 16.980 1.00 50.09 112 SER A O 1
ATOM 832 N N . ASP A 1 113 ? 22.931 -17.884 16.195 1.00 47.94 113 ASP A N 1
ATOM 833 C CA . ASP A 1 113 ? 23.270 -18.036 14.762 1.00 47.94 113 ASP A CA 1
ATOM 834 C C . ASP A 1 113 ? 23.668 -16.619 14.312 1.00 47.94 113 ASP A C 1
ATOM 836 O O . ASP A 1 113 ? 22.817 -15.848 13.872 1.00 47.94 113 ASP A O 1
ATOM 840 N N . ASP A 1 114 ? 24.781 -16.070 14.799 1.00 49.31 114 ASP A N 1
ATOM 841 C CA . ASP A 1 114 ? 26.132 -16.265 14.257 1.00 49.31 114 ASP A CA 1
ATOM 842 C C . ASP A 1 114 ? 26.152 -16.136 12.732 1.00 49.31 114 ASP A C 1
ATOM 844 O O . ASP A 1 114 ? 25.904 -17.068 11.972 1.00 49.31 114 ASP A O 1
ATOM 848 N N . ASP A 1 115 ? 26.462 -14.906 12.324 1.00 51.88 115 ASP A N 1
ATOM 849 C CA . ASP A 1 115 ? 26.787 -14.414 10.990 1.00 51.88 115 ASP A CA 1
ATOM 850 C C . ASP A 1 115 ? 28.034 -15.106 10.371 1.00 51.88 115 ASP A C 1
ATOM 852 O O . ASP A 1 115 ? 28.815 -14.476 9.657 1.00 51.88 115 ASP A O 1
ATOM 856 N N . GLU A 1 116 ? 28.260 -16.398 10.628 1.00 51.06 116 GLU A N 1
ATOM 857 C CA . GLU A 1 116 ? 29.455 -17.127 10.175 1.00 51.06 116 GLU A CA 1
ATOM 858 C C . GLU A 1 116 ? 29.318 -17.742 8.772 1.00 51.06 116 GLU A C 1
ATOM 860 O O . GLU A 1 116 ? 30.326 -18.039 8.124 1.00 51.06 116 GLU A O 1
ATOM 865 N N . ASP A 1 117 ? 28.099 -17.833 8.232 1.00 57.72 117 ASP A N 1
ATOM 866 C CA . ASP A 1 117 ? 27.830 -18.469 6.932 1.00 57.72 117 ASP A CA 1
ATOM 867 C C . ASP A 1 117 ? 28.250 -17.624 5.705 1.00 57.72 117 ASP A C 1
ATOM 869 O O . ASP A 1 117 ? 28.083 -18.052 4.561 1.00 57.72 117 ASP A O 1
ATOM 873 N N . PHE A 1 118 ? 28.832 -16.435 5.912 1.00 54.03 118 PHE A N 1
ATOM 874 C CA . PHE A 1 118 ? 29.375 -15.576 4.844 1.00 54.03 118 PHE A CA 1
ATOM 875 C C . PHE A 1 118 ? 30.863 -15.237 5.010 1.00 54.03 118 PHE A C 1
ATOM 877 O O . PHE A 1 118 ? 31.355 -14.261 4.436 1.00 54.03 118 PHE A O 1
ATOM 884 N N . SER A 1 119 ? 31.620 -16.045 5.749 1.00 56.00 119 SER A N 1
ATOM 885 C CA . SER A 1 119 ? 33.079 -15.965 5.714 1.00 56.00 119 SER A CA 1
ATOM 886 C C . SER A 1 119 ? 33.592 -16.520 4.370 1.00 56.00 119 SER A C 1
ATOM 888 O O . SER A 1 119 ? 33.384 -17.683 4.023 1.00 56.00 119 SER A O 1
ATOM 890 N N . GLN A 1 120 ? 34.257 -15.675 3.565 1.00 56.72 120 GLN A N 1
ATOM 891 C CA . GLN A 1 120 ? 34.815 -16.051 2.249 1.00 56.72 120 GLN A CA 1
ATOM 892 C C . GLN A 1 120 ? 35.769 -17.262 2.310 1.00 56.72 120 GLN A C 1
ATOM 894 O O . GLN A 1 120 ? 35.997 -17.915 1.293 1.00 56.72 120 GLN A O 1
ATOM 899 N N . GLU A 1 121 ? 36.291 -17.587 3.495 1.00 52.69 121 GLU A N 1
ATOM 900 C CA . GLU A 1 121 ? 37.158 -18.740 3.730 1.00 52.69 121 GLU A CA 1
ATOM 901 C C . GLU A 1 121 ? 36.435 -20.083 3.504 1.00 52.69 121 GLU A C 1
ATOM 903 O O . GLU A 1 121 ? 37.035 -21.003 2.952 1.00 52.69 121 GLU A O 1
ATOM 908 N N . GLY A 1 122 ? 35.134 -20.199 3.805 1.00 55.94 122 GLY A N 1
ATOM 909 C CA . GLY A 1 122 ? 34.381 -21.454 3.641 1.00 55.94 122 GLY A CA 1
ATOM 910 C C . GLY A 1 122 ? 34.084 -21.845 2.185 1.00 55.94 122 GLY A C 1
ATOM 911 O O . GLY A 1 122 ? 33.896 -23.024 1.880 1.00 55.94 122 GLY A O 1
ATOM 912 N N . ILE A 1 123 ? 34.075 -20.874 1.267 1.00 59.66 123 ILE A N 1
ATOM 913 C CA . ILE A 1 123 ? 33.787 -21.104 -0.158 1.00 59.66 123 ILE A CA 1
ATOM 914 C C . ILE A 1 123 ? 35.040 -21.598 -0.903 1.00 59.66 123 ILE A C 1
ATOM 916 O O . ILE A 1 123 ? 34.912 -22.346 -1.868 1.00 59.66 123 ILE A O 1
ATOM 920 N N . MET A 1 124 ? 36.253 -21.251 -0.448 1.00 59.75 124 MET A N 1
ATOM 921 C CA . MET A 1 124 ? 37.492 -21.651 -1.135 1.00 59.75 124 MET A CA 1
ATOM 922 C C . MET A 1 124 ? 37.952 -23.086 -0.840 1.00 59.75 124 MET A C 1
ATOM 924 O O . MET A 1 124 ? 38.637 -23.669 -1.672 1.00 59.75 124 MET A O 1
ATOM 928 N N . PHE A 1 125 ? 37.580 -23.676 0.302 1.00 56.19 125 PHE A N 1
ATOM 929 C CA . PHE A 1 125 ? 37.983 -25.050 0.660 1.00 56.19 125 PHE A CA 1
ATOM 930 C C . PHE A 1 125 ? 36.970 -26.128 0.261 1.00 56.19 125 PHE A C 1
ATOM 932 O O . PHE A 1 125 ? 37.209 -27.315 0.482 1.00 56.19 125 PHE A O 1
ATOM 939 N N . ARG A 1 126 ? 35.837 -25.736 -0.331 1.00 55.31 126 ARG A N 1
ATOM 940 C CA . ARG A 1 126 ? 34.881 -26.656 -0.955 1.00 55.31 126 ARG A CA 1
ATOM 941 C C . ARG A 1 126 ? 34.946 -26.508 -2.480 1.00 55.31 126 ARG A C 1
ATOM 943 O O . ARG A 1 126 ? 33.942 -26.234 -3.132 1.00 55.31 126 ARG A O 1
ATOM 950 N N . GLY A 1 127 ? 36.159 -26.661 -3.005 1.00 48.41 127 GLY A N 1
ATOM 951 C CA . GLY A 1 127 ? 36.491 -26.904 -4.408 1.00 48.41 127 GLY A CA 1
ATOM 952 C C . GLY A 1 127 ? 37.393 -28.122 -4.485 1.00 48.41 127 GLY A C 1
ATOM 953 O O . GLY A 1 127 ? 38.405 -28.119 -3.752 1.00 48.41 127 GLY A O 1
#

Sequence (127 aa):
MSIGDAMSQFRSEVDAAVARGSRAAGEARARSAATRGQTRELVTKVRARQERPQPSDLTSPGLRRAATSFRSDEGLPVDRLPEGTELLAPIGSTTPSAPKPPAPGVRRPRPSDDDEDFSQEGIMFRG

Secondary structure (DSSP, 8-state):
--HHHHHHHHHHHHHHHHHHHHHHHHHHHHHHHHHHHHHHHHHHHHHTT-----GGGSPPHHHHHHHHHHHHHTT-----PPPHHHHTS-TTSSPPPPPPPPPTT--PPPTT--GGGG-THHHHS--

pLDDT: mean 81.54, std 18.19, range [47.94, 98.06]

Radius of gyration: 26.32 Å; chains: 1; bounding box: 57×36×70 Å